Protein AF-A0A357CUA5-F1 (afdb_monomer_lite)

Sequence (153 aa):
FNAVTQGLLDGPMATARVKGDYYGLALNTNTKILFYNKSLFDKAGVSVPKTMDEFFTVARKLSKKTGRQIWGYAEPALAGWNICPFIWSNGGEITDSEYKVASGYLNSAKNVDIIQKLADLYRDGAMTGFNQGAIPLTDGYAQGRYGMIIEGP

Secondary structure (DSSP, 8-state):
-HHHHTTS-HHHHHHTEETTEE----------EEEE-HHHHHHHT-PPP-SHHHHHHHHHHH-EEESEEEEEEE-S--SHHHHHHHHHHTT--SS-TTS---TTTTT-HHHHHHHHHHHHHHHTT-EESSSTTPPPHHHHHHTT-EEEEEE--

Foldseek 3Di:
DVVVCVPPDPVQQVVQDDPRDGPDDRPDDKDWDKDFDPVLCVVLVHDDDPAPVSLLVQLLSSFDCDVHTAAQEEDQADDCNGLVVQQVSLVADQAPPVRPGRPCRNPPPSNVVSVVSVVVCVVSVRYYNNDPPDDHPVRCVVVNSYRMYIGID

pLDDT: mean 94.44, std 4.23, range [77.12, 98.69]

Radius of gyration: 18.27 Å; chains: 1; bounding box: 41×30×56 Å

Structure (mmCIF, N/CA/C/O backbone):
data_AF-A0A357CUA5-F1
#
_entry.id   AF-A0A357CUA5-F1
#
loop_
_atom_site.group_PDB
_atom_site.id
_atom_site.type_symbol
_atom_site.label_atom_id
_atom_site.label_alt_id
_atom_site.label_comp_id
_atom_site.label_asym_id
_atom_site.label_entity_id
_atom_site.label_seq_id
_atom_site.pdbx_PDB_ins_code
_atom_site.Cartn_x
_atom_site.Cartn_y
_atom_site.Cartn_z
_atom_site.occupancy
_atom_site.B_iso_or_equiv
_atom_site.auth_seq_id
_atom_site.auth_comp_id
_atom_site.auth_asym_id
_atom_site.auth_atom_id
_atom_site.pdbx_PDB_model_num
ATOM 1 N N . PHE A 1 1 ? 4.024 -18.312 -30.580 1.00 83.00 1 PHE A N 1
ATOM 2 C CA . PHE A 1 1 ? 4.272 -17.204 -29.638 1.00 83.00 1 PHE A CA 1
ATOM 3 C C . PHE A 1 1 ? 3.169 -16.151 -29.733 1.00 83.00 1 PHE A C 1
ATOM 5 O O . PHE A 1 1 ? 2.323 -16.145 -28.853 1.00 83.00 1 PHE A O 1
ATOM 12 N N . ASN A 1 2 ? 3.074 -15.386 -30.830 1.00 86.69 2 ASN A N 1
ATOM 13 C CA . ASN A 1 2 ? 2.100 -14.285 -30.984 1.00 86.69 2 ASN A CA 1
ATOM 14 C C . ASN A 1 2 ? 0.633 -14.665 -30.707 1.00 86.69 2 ASN A C 1
ATOM 16 O O . ASN A 1 2 ? -0.077 -13.918 -30.048 1.00 86.69 2 ASN A O 1
ATOM 20 N N . ALA A 1 3 ? 0.188 -15.844 -31.158 1.00 89.62 3 ALA A N 1
ATOM 21 C CA . ALA A 1 3 ? -1.176 -16.321 -30.908 1.00 89.62 3 ALA A CA 1
ATOM 22 C C . ALA A 1 3 ? -1.481 -16.553 -29.414 1.00 89.62 3 ALA A C 1
ATOM 24 O O . ALA A 1 3 ? -2.621 -16.416 -28.993 1.00 89.62 3 ALA A O 1
ATOM 25 N N . VAL A 1 4 ? -0.467 -16.893 -28.610 1.00 86.94 4 VAL A N 1
ATOM 26 C CA . VAL A 1 4 ? -0.616 -17.106 -27.162 1.00 86.94 4 VAL A CA 1
ATOM 27 C C . VAL A 1 4 ? -0.561 -15.771 -26.425 1.00 86.94 4 VAL A C 1
ATOM 29 O O . VAL A 1 4 ? -1.381 -15.517 -25.551 1.00 86.94 4 VAL A O 1
ATOM 32 N N . THR A 1 5 ? 0.368 -14.888 -26.798 1.00 86.00 5 THR A N 1
ATOM 33 C CA . THR A 1 5 ? 0.567 -13.611 -26.098 1.00 86.00 5 THR A CA 1
ATOM 34 C C . THR A 1 5 ? -0.585 -12.626 -26.272 1.00 86.00 5 THR A C 1
ATOM 36 O O . THR A 1 5 ? -0.778 -11.799 -25.396 1.00 86.00 5 THR A O 1
ATOM 39 N N . GLN A 1 6 ? -1.377 -12.727 -27.346 1.00 86.25 6 GLN A N 1
ATOM 40 C CA . GLN A 1 6 ? -2.586 -11.907 -27.539 1.00 86.25 6 GLN A CA 1
ATOM 41 C C . GLN A 1 6 ? -3.660 -12.128 -26.463 1.00 86.25 6 GLN A C 1
ATOM 43 O O . GLN A 1 6 ? -4.492 -11.253 -26.247 1.00 86.25 6 GLN A O 1
ATOM 48 N N . GLY A 1 7 ? -3.658 -13.291 -25.804 1.00 89.19 7 GLY A N 1
ATOM 49 C CA . GLY A 1 7 ? -4.566 -13.589 -24.696 1.00 89.19 7 GLY A CA 1
ATOM 50 C C . GLY A 1 7 ? -4.018 -13.205 -23.319 1.00 89.19 7 GLY A C 1
ATOM 51 O O . GLY A 1 7 ? -4.685 -13.463 -22.320 1.00 89.19 7 GLY A O 1
ATOM 52 N N . LEU A 1 8 ? -2.806 -12.645 -23.244 1.00 90.12 8 LEU A N 1
ATOM 53 C CA . LEU A 1 8 ? -2.127 -12.309 -21.993 1.00 90.12 8 LEU A CA 1
ATOM 54 C C . LEU A 1 8 ? -2.132 -10.795 -21.763 1.00 90.12 8 LEU A C 1
ATOM 56 O O . LEU A 1 8 ? -2.169 -10.006 -22.700 1.00 90.12 8 LEU A O 1
ATOM 60 N N . LEU A 1 9 ? -2.084 -10.392 -20.493 1.00 89.62 9 LEU A N 1
ATOM 61 C CA . LEU A 1 9 ? -2.046 -8.982 -20.114 1.00 89.62 9 LEU A CA 1
ATOM 62 C C . LEU A 1 9 ? -0.686 -8.354 -20.455 1.00 89.62 9 LEU A C 1
ATOM 64 O O . LEU A 1 9 ? 0.365 -8.924 -20.145 1.00 89.62 9 LEU A O 1
ATOM 68 N N . ASP A 1 10 ? -0.715 -7.135 -20.996 1.00 89.44 10 ASP A N 1
ATOM 69 C CA . ASP A 1 10 ? 0.487 -6.409 -21.426 1.00 89.44 10 ASP A CA 1
ATOM 70 C C . ASP A 1 10 ? 1.475 -6.156 -20.282 1.00 89.44 10 ASP A C 1
ATOM 72 O O . ASP A 1 10 ? 2.677 -6.349 -20.451 1.00 89.44 10 ASP A O 1
ATOM 76 N N . GLY A 1 11 ? 0.980 -5.763 -19.103 1.00 88.94 11 GLY A N 1
ATOM 77 C CA . GLY A 1 11 ? 1.819 -5.459 -17.936 1.00 88.94 11 GLY A CA 1
ATOM 78 C C . GLY A 1 11 ? 2.690 -6.646 -17.498 1.00 88.94 11 GLY A C 1
ATOM 79 O O . GLY A 1 11 ? 3.915 -6.536 -17.515 1.00 88.94 11 GLY A O 1
ATOM 80 N N . PRO A 1 12 ? 2.098 -7.805 -17.162 1.00 90.06 12 PRO A N 1
ATOM 81 C CA . PRO A 1 12 ? 2.844 -9.027 -16.867 1.00 90.06 12 PRO A CA 1
ATOM 82 C C . PRO A 1 12 ? 3.780 -9.451 -18.004 1.00 90.06 12 PRO A C 1
ATOM 84 O O . PRO A 1 12 ? 4.933 -9.797 -17.749 1.00 90.06 12 PRO A O 1
ATOM 87 N N . MET A 1 13 ? 3.329 -9.370 -19.262 1.00 91.94 13 MET A N 1
ATOM 88 C CA . MET A 1 13 ? 4.172 -9.704 -20.413 1.00 91.94 13 MET A CA 1
ATOM 89 C C . MET A 1 13 ? 5.391 -8.784 -20.529 1.00 91.94 13 MET A C 1
ATOM 91 O O . MET A 1 13 ? 6.473 -9.264 -20.865 1.00 91.94 13 MET A O 1
ATOM 95 N N . ALA A 1 14 ? 5.263 -7.495 -20.207 1.00 90.25 14 ALA A N 1
ATOM 96 C CA . ALA A 1 14 ? 6.382 -6.555 -20.229 1.00 90.25 14 ALA A CA 1
ATOM 97 C C . ALA A 1 14 ? 7.524 -6.974 -19.287 1.00 90.25 14 ALA A C 1
ATOM 99 O O . ALA A 1 14 ? 8.685 -6.743 -19.613 1.00 90.25 14 ALA A O 1
ATOM 100 N N . THR A 1 15 ? 7.226 -7.664 -18.179 1.00 89.88 15 THR A N 1
ATOM 101 C CA . THR A 1 15 ? 8.257 -8.156 -17.243 1.00 89.88 15 THR A CA 1
ATOM 102 C C . THR A 1 15 ? 9.101 -9.302 -17.813 1.00 89.88 15 THR A C 1
ATOM 104 O O . THR A 1 15 ? 10.225 -9.522 -17.371 1.00 89.88 15 THR A O 1
ATOM 107 N N . ALA A 1 16 ? 8.596 -10.006 -18.832 1.00 91.38 16 ALA A N 1
ATOM 108 C CA . ALA A 1 16 ? 9.316 -11.063 -19.541 1.00 91.38 16 ALA A CA 1
ATOM 109 C C . ALA A 1 16 ? 10.123 -10.541 -20.745 1.00 91.38 16 ALA A C 1
ATOM 111 O O . ALA A 1 16 ? 10.714 -11.342 -21.479 1.00 91.38 16 ALA A O 1
ATOM 112 N N . ARG A 1 17 ? 10.124 -9.222 -20.986 1.00 90.25 17 ARG A N 1
ATOM 113 C CA . ARG A 1 17 ? 10.772 -8.598 -22.142 1.00 90.25 17 ARG A CA 1
ATOM 114 C C . ARG A 1 17 ? 12.116 -7.987 -21.758 1.00 90.25 17 ARG A C 1
ATOM 116 O O . ARG A 1 17 ? 12.186 -7.098 -20.917 1.00 90.25 17 ARG A O 1
ATOM 123 N N . VAL A 1 18 ? 13.182 -8.404 -22.435 1.00 88.88 18 VAL A N 1
ATOM 124 C CA . VAL A 1 18 ? 14.543 -7.891 -22.234 1.00 88.88 18 VAL A CA 1
ATOM 125 C C . VAL A 1 18 ? 15.104 -7.460 -23.584 1.00 88.88 18 VAL A C 1
ATOM 127 O O . VAL A 1 18 ? 15.120 -8.238 -24.530 1.00 88.88 18 VAL A O 1
ATOM 130 N N . LYS A 1 19 ? 15.550 -6.201 -23.691 1.00 87.38 19 LYS A N 1
ATOM 131 C CA . LYS A 1 19 ? 16.143 -5.626 -24.921 1.00 87.38 19 LYS A CA 1
ATOM 132 C C . LYS A 1 19 ? 15.302 -5.820 -26.196 1.00 87.38 19 LYS A C 1
ATOM 134 O O . LYS A 1 19 ? 15.840 -5.897 -27.291 1.00 87.38 19 LYS A O 1
ATOM 139 N N . GLY A 1 20 ? 13.978 -5.848 -26.052 1.00 89.25 20 GLY A N 1
ATOM 140 C CA . GLY A 1 20 ? 13.045 -5.967 -27.173 1.00 89.25 20 GLY A CA 1
ATOM 141 C C . GLY A 1 20 ? 12.496 -7.374 -27.393 1.00 89.25 20 GLY A C 1
ATOM 142 O O . GLY A 1 20 ? 11.394 -7.471 -27.938 1.00 89.25 20 GLY A O 1
ATOM 143 N N . ASP A 1 21 ? 13.163 -8.402 -26.868 1.00 91.00 21 ASP A N 1
ATOM 144 C CA . ASP A 1 21 ? 12.800 -9.808 -27.042 1.00 91.00 21 ASP A CA 1
ATOM 145 C C . ASP A 1 21 ? 12.137 -10.389 -25.790 1.00 91.00 21 ASP A C 1
ATOM 147 O O . ASP A 1 21 ? 12.407 -9.966 -24.665 1.00 91.00 21 ASP A O 1
ATOM 151 N N . TYR A 1 22 ? 11.251 -11.367 -25.981 1.00 92.06 22 TYR A N 1
ATOM 152 C CA . TYR A 1 22 ? 10.587 -12.067 -24.884 1.00 92.06 22 TYR A CA 1
ATOM 153 C C . TYR A 1 22 ? 11.337 -13.341 -24.504 1.00 92.06 22 TYR A C 1
ATOM 155 O O . TYR A 1 22 ? 11.615 -14.185 -25.354 1.00 92.06 22 TYR A O 1
ATOM 163 N N . TYR A 1 23 ? 11.579 -13.508 -23.206 1.00 93.25 23 TYR A N 1
ATOM 164 C CA . TYR A 1 23 ? 12.268 -14.667 -22.628 1.00 93.25 23 TYR A CA 1
ATOM 165 C C . TYR A 1 23 ? 11.345 -15.548 -21.776 1.00 93.25 23 TYR A C 1
ATOM 167 O O . TYR A 1 23 ? 11.791 -16.506 -21.150 1.00 93.25 23 TYR A O 1
ATOM 175 N N . GLY A 1 24 ? 10.046 -15.247 -21.760 1.00 92.00 24 GLY A N 1
ATOM 176 C CA . GLY A 1 24 ? 9.046 -16.004 -21.023 1.00 92.00 24 GLY A CA 1
ATOM 177 C C . GLY A 1 24 ? 7.624 -15.638 -21.431 1.00 92.00 24 GLY A C 1
ATOM 178 O O . GLY A 1 24 ? 7.387 -14.662 -22.145 1.00 92.00 24 GLY A O 1
ATOM 179 N N . LEU A 1 25 ? 6.677 -16.447 -20.963 1.00 92.31 25 LEU A N 1
ATOM 180 C CA . LEU A 1 25 ? 5.249 -16.161 -21.021 1.00 92.31 25 LEU A CA 1
ATOM 181 C C . LEU A 1 25 ? 4.765 -15.884 -19.603 1.00 92.31 25 LEU A C 1
ATOM 183 O O . LEU A 1 25 ? 5.089 -16.637 -18.682 1.00 92.31 25 LEU A O 1
ATOM 187 N N . ALA A 1 26 ? 3.987 -14.821 -19.431 1.00 89.50 26 ALA A N 1
ATOM 188 C CA . ALA A 1 26 ? 3.361 -14.529 -18.154 1.00 89.50 26 ALA A CA 1
ATOM 189 C C . ALA A 1 26 ? 2.327 -15.619 -17.833 1.00 89.50 26 ALA A C 1
ATOM 191 O O . ALA A 1 26 ? 1.280 -15.696 -18.474 1.00 89.50 26 ALA A O 1
ATOM 192 N N . LEU A 1 27 ? 2.641 -16.479 -16.863 1.00 87.12 27 LEU A N 1
ATOM 193 C CA . LEU A 1 27 ? 1.761 -17.571 -16.439 1.00 87.12 27 LEU A CA 1
ATOM 194 C C . LEU A 1 27 ? 0.643 -17.076 -15.514 1.00 87.12 27 LEU A C 1
ATOM 196 O O . LEU A 1 27 ? -0.501 -17.506 -15.624 1.00 87.12 27 LEU A O 1
ATOM 200 N N . ASN A 1 28 ? 0.981 -16.186 -14.587 1.00 84.69 28 ASN A N 1
ATOM 201 C CA . ASN A 1 28 ? 0.069 -15.595 -13.619 1.00 84.69 28 ASN A CA 1
ATOM 202 C C . ASN A 1 28 ? 0.484 -14.148 -13.319 1.00 84.69 28 ASN A C 1
ATOM 204 O O . ASN A 1 28 ? 1.534 -13.673 -13.748 1.00 84.69 28 ASN A O 1
ATOM 208 N N . THR A 1 29 ? -0.382 -13.424 -12.616 1.00 85.19 29 THR A N 1
ATOM 209 C CA . THR A 1 29 ? -0.107 -12.071 -12.123 1.00 85.19 29 THR A CA 1
ATOM 210 C C . THR A 1 29 ? -0.318 -12.066 -10.624 1.00 85.19 29 THR A C 1
ATOM 212 O O . THR A 1 29 ? -1.367 -12.508 -10.161 1.00 85.19 29 THR A O 1
ATOM 215 N N . ASN A 1 30 ? 0.656 -11.550 -9.881 1.00 85.50 30 ASN A N 1
ATOM 216 C CA . ASN A 1 30 ? 0.469 -11.226 -8.477 1.00 85.50 30 ASN A CA 1
ATOM 217 C C . ASN A 1 30 ? 0.467 -9.702 -8.322 1.00 85.50 30 ASN A C 1
ATOM 219 O O . ASN A 1 30 ? 1.314 -9.009 -8.885 1.00 85.50 30 ASN A O 1
ATOM 223 N N . THR A 1 31 ? -0.510 -9.188 -7.588 1.00 86.81 31 THR A N 1
ATOM 224 C CA . THR A 1 31 ? -0.636 -7.775 -7.241 1.00 86.81 31 THR A CA 1
ATOM 225 C C . THR A 1 31 ? -1.224 -7.682 -5.850 1.00 86.81 31 THR A C 1
ATOM 227 O O . THR A 1 31 ? -2.076 -8.493 -5.494 1.00 86.81 31 THR A O 1
ATOM 230 N N . LYS A 1 32 ? -0.827 -6.667 -5.083 1.00 91.25 32 LYS A N 1
ATOM 231 C CA . LYS A 1 32 ? -1.489 -6.375 -3.815 1.00 91.25 32 LYS A CA 1
ATOM 232 C C . LYS A 1 32 ? -2.664 -5.424 -4.041 1.00 91.25 32 LYS A C 1
ATOM 234 O O . LYS A 1 32 ? -2.563 -4.489 -4.836 1.00 91.25 32 LYS A O 1
ATOM 239 N N . ILE A 1 33 ? -3.764 -5.650 -3.333 1.00 92.62 33 ILE A N 1
ATOM 240 C CA . ILE A 1 33 ? -4.940 -4.773 -3.307 1.00 92.62 33 ILE A CA 1
ATOM 241 C C . ILE A 1 33 ? -5.329 -4.444 -1.869 1.00 92.62 33 ILE A C 1
ATOM 243 O O . ILE A 1 33 ? -4.954 -5.145 -0.930 1.00 92.62 33 ILE A O 1
ATOM 247 N N . LEU A 1 34 ? -6.105 -3.375 -1.698 1.00 95.75 34 LEU A N 1
ATOM 248 C CA . LEU A 1 34 ? -6.631 -2.982 -0.399 1.00 95.75 34 LEU A CA 1
ATOM 249 C C . LEU A 1 34 ? -7.806 -3.879 0.010 1.00 95.75 34 LEU A C 1
ATOM 251 O O . LEU A 1 34 ? -8.869 -3.854 -0.613 1.00 95.75 34 LEU A O 1
ATOM 255 N N . PHE A 1 35 ? -7.653 -4.579 1.128 1.00 97.19 35 PHE A N 1
ATOM 256 C CA . PHE A 1 35 ? -8.758 -5.162 1.878 1.00 97.19 35 PHE A CA 1
ATOM 257 C C . PHE A 1 35 ? -9.093 -4.258 3.062 1.00 97.19 35 PHE A C 1
ATOM 259 O O . PHE A 1 35 ? -8.203 -3.741 3.739 1.00 97.19 35 PHE A O 1
ATOM 266 N N . TYR A 1 36 ? -10.384 -4.068 3.330 1.00 98.19 36 TYR A N 1
ATOM 267 C CA . TYR A 1 36 ? -10.846 -3.171 4.383 1.00 98.19 36 TYR A CA 1
ATOM 268 C C . TYR A 1 36 ? -12.037 -3.742 5.160 1.00 98.19 36 TYR A C 1
ATOM 270 O O . TYR A 1 36 ? -12.966 -4.337 4.601 1.00 98.19 36 TYR A O 1
ATOM 278 N N . ASN A 1 37 ? -12.036 -3.529 6.474 1.00 97.75 37 ASN A N 1
ATOM 279 C CA . ASN A 1 37 ? -13.088 -4.014 7.355 1.00 97.75 37 ASN A CA 1
ATOM 280 C C . ASN A 1 37 ? -14.277 -3.039 7.365 1.00 97.75 37 ASN A C 1
ATOM 282 O O . ASN A 1 37 ? -14.258 -2.034 8.077 1.00 97.75 37 ASN A O 1
ATOM 286 N N . LYS A 1 38 ? -15.336 -3.362 6.612 1.00 98.06 38 LYS A N 1
ATOM 287 C CA . LYS A 1 38 ? -16.546 -2.524 6.474 1.00 98.06 38 LYS A CA 1
ATOM 288 C C . LYS A 1 38 ? -17.126 -2.060 7.815 1.00 98.06 38 LYS A C 1
ATOM 290 O O . LYS A 1 38 ? -17.330 -0.872 8.006 1.00 98.06 38 LYS A O 1
ATOM 295 N N . SER A 1 39 ? -17.275 -2.961 8.792 1.00 96.38 39 SER A N 1
ATOM 296 C CA . SER A 1 39 ? -17.811 -2.602 10.118 1.00 96.38 39 SER A CA 1
ATOM 297 C C . SER A 1 39 ? -16.926 -1.586 10.853 1.00 96.38 39 SER A C 1
ATOM 299 O O . SER A 1 39 ? -17.440 -0.735 11.579 1.00 96.38 39 SER A O 1
ATOM 301 N N . LEU A 1 40 ? -15.598 -1.664 10.716 1.00 96.81 40 LEU A N 1
ATOM 302 C CA . LEU A 1 40 ? -14.704 -0.668 11.315 1.00 96.81 40 LEU A CA 1
ATOM 303 C C . LEU A 1 40 ? -14.809 0.690 10.615 1.00 96.81 40 LEU A C 1
ATOM 305 O O . LEU A 1 40 ? -14.783 1.708 11.307 1.00 96.81 40 LEU A O 1
ATOM 309 N N . PHE A 1 41 ? -14.976 0.696 9.291 1.00 98.12 41 PHE A N 1
ATOM 310 C CA . PHE A 1 41 ? -15.200 1.907 8.499 1.00 98.12 41 PHE A CA 1
ATOM 311 C C . PHE A 1 41 ? -16.519 2.585 8.872 1.00 98.12 41 PHE A C 1
ATOM 313 O O . PHE A 1 41 ? -16.507 3.763 9.230 1.00 98.12 41 PHE A O 1
ATOM 320 N N . ASP A 1 42 ? -17.618 1.828 8.906 1.00 97.69 42 ASP A N 1
ATOM 321 C CA . ASP A 1 42 ? -18.948 2.330 9.267 1.00 97.69 42 ASP A CA 1
ATOM 322 C C . ASP A 1 42 ? -18.946 2.921 10.683 1.00 97.69 42 ASP A C 1
ATOM 324 O O . ASP A 1 42 ? -19.401 4.041 10.907 1.00 97.69 42 ASP A O 1
ATOM 328 N N . LYS A 1 43 ? -18.337 2.215 11.649 1.00 95.19 43 LYS A N 1
ATOM 329 C CA . LYS A 1 43 ? -18.202 2.693 13.038 1.00 95.19 43 LYS A CA 1
ATOM 330 C C . LYS A 1 43 ? -17.334 3.942 13.176 1.00 95.19 43 LYS A C 1
ATOM 332 O O . LYS A 1 43 ? -17.456 4.639 14.179 1.00 95.19 43 LYS A O 1
ATOM 337 N N . ALA A 1 44 ? -16.400 4.168 12.257 1.00 96.00 44 ALA A N 1
ATOM 338 C CA . ALA A 1 44 ? -15.530 5.339 12.260 1.00 96.00 44 ALA A CA 1
ATOM 339 C C . ALA A 1 44 ? -16.070 6.483 11.384 1.00 96.00 44 ALA A C 1
ATOM 341 O O . ALA A 1 44 ? -15.502 7.572 11.415 1.00 96.00 44 ALA A O 1
ATOM 342 N N . GLY A 1 45 ? -17.140 6.252 10.612 1.00 97.31 45 GLY A N 1
ATOM 343 C CA . GLY A 1 45 ? -17.698 7.238 9.688 1.00 97.31 45 GLY A CA 1
ATOM 344 C C . GLY A 1 45 ? -16.715 7.658 8.591 1.00 97.31 45 GLY A C 1
ATOM 345 O O . GLY A 1 45 ? -16.666 8.834 8.234 1.00 97.31 45 GLY A O 1
ATOM 346 N N . VAL A 1 46 ? -15.887 6.730 8.097 1.00 98.00 46 VAL A N 1
ATOM 347 C CA . VAL A 1 46 ? -14.878 7.003 7.057 1.00 98.00 46 VAL A CA 1
ATOM 348 C C . VAL A 1 46 ? -15.198 6.276 5.754 1.00 98.00 46 VAL A C 1
ATOM 350 O O . VAL A 1 46 ? -15.687 5.149 5.760 1.00 98.00 46 VAL A O 1
ATOM 353 N N . SER A 1 47 ? -14.878 6.913 4.630 1.00 97.94 47 SER A N 1
ATOM 354 C CA . SER A 1 47 ? -14.996 6.321 3.294 1.00 97.94 47 SER A CA 1
ATOM 355 C C . SER A 1 47 ? -13.766 5.486 2.934 1.00 97.94 47 SER A C 1
ATOM 357 O O . SER A 1 47 ? -12.678 5.705 3.467 1.00 97.94 47 SER A O 1
ATOM 359 N N . VAL A 1 48 ? -13.930 4.550 1.992 1.00 98.00 48 VAL A N 1
ATOM 360 C CA . VAL A 1 48 ? -12.810 3.793 1.407 1.00 98.00 48 VAL A CA 1
ATOM 361 C C . VAL A 1 48 ? -11.855 4.763 0.702 1.00 98.00 48 VAL A C 1
ATOM 363 O O . VAL A 1 48 ? -12.327 5.523 -0.151 1.00 98.00 48 VAL A O 1
ATOM 366 N N . PRO A 1 49 ? -10.551 4.766 1.042 1.00 97.62 49 PRO A N 1
ATOM 367 C CA . PRO A 1 49 ? -9.595 5.680 0.435 1.00 97.62 49 PRO A CA 1
ATOM 368 C C . PRO A 1 49 ? -9.380 5.341 -1.042 1.00 97.62 49 PRO A C 1
ATOM 370 O O . PRO A 1 49 ? -9.311 4.172 -1.424 1.00 97.62 49 PRO A O 1
ATOM 373 N N . LYS A 1 50 ? -9.259 6.380 -1.865 1.00 95.50 50 LYS A N 1
ATOM 374 C CA . LYS A 1 50 ? -8.979 6.308 -3.306 1.00 95.50 50 LYS A CA 1
ATOM 375 C C . LYS A 1 50 ? -7.600 6.854 -3.660 1.00 95.50 50 LYS A C 1
ATOM 377 O O . LYS A 1 50 ? -7.125 6.633 -4.769 1.00 95.50 50 LYS A O 1
ATOM 382 N N . THR A 1 51 ? -6.968 7.566 -2.731 1.00 94.25 51 THR A N 1
ATOM 383 C CA . THR A 1 51 ? -5.615 8.106 -2.878 1.00 94.25 51 THR A CA 1
ATOM 384 C C . THR A 1 51 ? -4.723 7.649 -1.730 1.00 94.25 51 THR A C 1
ATOM 386 O O . THR A 1 51 ? -5.197 7.218 -0.675 1.00 94.25 51 THR A O 1
ATOM 389 N N . MET A 1 52 ? -3.409 7.759 -1.924 1.00 93.19 52 MET A N 1
ATOM 390 C CA . MET A 1 52 ? -2.439 7.386 -0.899 1.00 93.19 52 MET A CA 1
ATOM 391 C C . MET A 1 52 ? -2.550 8.281 0.349 1.00 93.19 52 MET A C 1
ATOM 393 O O . MET A 1 52 ? -2.510 7.792 1.476 1.00 93.19 52 MET A O 1
ATOM 397 N N . ASP A 1 53 ? -2.777 9.583 0.171 1.00 94.62 53 ASP A N 1
ATOM 398 C CA . ASP A 1 53 ? -2.951 10.510 1.295 1.00 94.62 53 ASP A CA 1
ATOM 399 C C . ASP A 1 53 ? -4.244 10.227 2.082 1.00 94.62 53 ASP A C 1
ATOM 401 O O . ASP A 1 53 ? -4.259 10.266 3.321 1.00 94.62 53 ASP A O 1
ATOM 405 N N . GLU A 1 54 ? -5.326 9.865 1.384 1.00 97.50 54 GLU A N 1
ATOM 406 C CA . GLU A 1 54 ? -6.550 9.379 2.025 1.00 97.50 54 GLU A CA 1
ATOM 407 C C . GLU A 1 54 ? -6.294 8.084 2.801 1.00 97.50 54 GLU A C 1
ATOM 409 O O . GLU A 1 54 ? -6.779 7.953 3.924 1.00 97.50 54 GLU A O 1
ATOM 414 N N . PHE A 1 55 ? -5.505 7.153 2.257 1.00 97.81 55 PHE A N 1
ATOM 415 C CA . PHE A 1 55 ? -5.162 5.900 2.930 1.00 97.81 55 PHE A CA 1
ATOM 416 C C . PHE A 1 55 ? -4.485 6.151 4.283 1.00 97.81 55 PHE A C 1
ATOM 418 O O . PHE A 1 55 ? -4.957 5.644 5.305 1.00 97.81 55 PHE A O 1
ATOM 425 N N . PHE A 1 56 ? -3.452 6.998 4.335 1.00 98.12 56 PHE A N 1
ATOM 426 C CA . PHE A 1 56 ? -2.785 7.340 5.598 1.00 98.12 56 PHE A CA 1
ATOM 427 C C . PHE A 1 56 ? -3.715 8.069 6.577 1.00 98.12 56 PHE A C 1
ATOM 429 O O . PHE A 1 56 ? -3.639 7.861 7.791 1.00 98.12 56 PHE A O 1
ATOM 436 N N . THR A 1 57 ? -4.618 8.908 6.070 1.00 98.44 57 THR A N 1
ATOM 437 C CA . THR A 1 57 ? -5.612 9.611 6.893 1.00 98.44 57 THR A CA 1
ATOM 438 C C . THR A 1 57 ? -6.620 8.638 7.505 1.00 98.44 57 THR A C 1
ATOM 440 O O . THR A 1 57 ? -6.909 8.694 8.703 1.00 98.44 57 THR A O 1
ATOM 443 N N . VAL A 1 58 ? -7.143 7.717 6.698 1.00 98.69 58 VAL A N 1
ATOM 444 C CA . VAL A 1 58 ? -8.104 6.694 7.119 1.00 98.69 58 VAL A CA 1
ATOM 445 C C . VAL A 1 58 ? -7.456 5.716 8.098 1.00 98.69 58 VAL A C 1
ATOM 447 O O . VAL A 1 58 ? -8.059 5.416 9.128 1.00 98.69 58 VAL A O 1
ATOM 450 N N . ALA A 1 59 ? -6.212 5.289 7.860 1.00 98.56 59 ALA A N 1
ATOM 451 C CA . ALA A 1 59 ? -5.475 4.431 8.786 1.00 98.56 59 ALA A CA 1
ATOM 452 C C . ALA A 1 59 ? -5.368 5.066 10.185 1.00 98.56 59 ALA A C 1
ATOM 454 O O . ALA A 1 59 ? -5.665 4.420 11.193 1.00 98.56 59 ALA A O 1
ATOM 455 N N . ARG A 1 60 ? -5.047 6.361 10.277 1.00 98.44 60 ARG A N 1
ATOM 456 C CA . ARG A 1 60 ? -5.040 7.062 11.573 1.00 98.44 60 ARG A CA 1
ATOM 457 C C . ARG A 1 60 ? -6.420 7.078 12.229 1.00 98.44 60 ARG A C 1
ATOM 459 O O . ARG A 1 60 ? -6.535 6.718 13.394 1.00 98.44 60 ARG A O 1
ATOM 466 N N . LYS A 1 61 ? -7.479 7.411 11.482 1.00 98.00 61 LYS A N 1
ATOM 467 C CA . LYS A 1 61 ? -8.858 7.473 12.013 1.00 98.00 61 LYS A CA 1
ATOM 468 C C . LYS A 1 61 ? -9.395 6.125 12.504 1.00 98.00 61 LYS A C 1
ATOM 470 O O . LYS A 1 61 ? -10.162 6.079 13.463 1.00 98.00 61 LYS A O 1
ATOM 475 N N . LEU A 1 62 ? -9.018 5.030 11.848 1.00 98.00 62 LEU A N 1
ATOM 476 C CA . LEU A 1 62 ? -9.434 3.681 12.242 1.00 98.00 62 LEU A CA 1
ATOM 477 C C . LEU A 1 62 ? -8.711 3.181 13.498 1.00 98.00 62 LEU A C 1
ATOM 479 O O . LEU A 1 62 ? -9.218 2.285 14.180 1.00 98.00 62 LEU A O 1
ATOM 483 N N . SER A 1 63 ? -7.541 3.743 13.795 1.00 98.00 63 SER A N 1
ATOM 484 C CA . SER A 1 63 ? -6.696 3.312 14.903 1.00 98.00 63 SER A CA 1
ATOM 485 C C . SER A 1 63 ? -7.258 3.799 16.229 1.00 98.00 63 SER A C 1
ATOM 487 O O . SER A 1 63 ? -7.394 4.996 16.469 1.00 98.00 63 SER A O 1
ATOM 489 N N . LYS A 1 64 ? -7.613 2.859 17.107 1.00 94.94 64 LYS A N 1
ATOM 490 C CA . LYS A 1 64 ? -8.228 3.169 18.401 1.00 94.94 64 LYS A CA 1
ATOM 491 C C . LYS A 1 64 ? -7.983 2.070 19.418 1.00 94.94 64 LYS A C 1
ATOM 493 O O . LYS A 1 64 ? -7.976 0.883 19.092 1.00 94.94 64 LYS A O 1
ATOM 498 N N . LYS A 1 65 ? -7.880 2.466 20.684 1.00 89.12 65 LYS A N 1
ATOM 499 C CA . LYS A 1 65 ? -7.830 1.548 21.823 1.00 89.12 65 LYS A CA 1
ATOM 500 C C . LYS A 1 65 ? -9.165 1.596 22.561 1.00 89.12 65 LYS A C 1
ATOM 502 O O . LYS A 1 65 ? -9.359 2.406 23.457 1.00 89.12 65 LYS A O 1
ATOM 507 N N . THR A 1 66 ? -10.101 0.739 22.154 1.00 77.12 66 THR A N 1
ATOM 508 C CA . THR A 1 66 ? -11.442 0.645 22.769 1.00 77.12 66 THR A CA 1
ATOM 509 C C . THR A 1 66 ? -11.698 -0.798 23.188 1.00 77.12 66 THR A C 1
ATOM 511 O O . THR A 1 66 ? -12.050 -1.644 22.369 1.00 77.12 66 THR A O 1
ATOM 514 N N . GLY A 1 67 ? -11.403 -1.114 24.454 1.00 87.75 67 GLY A N 1
ATOM 515 C CA . GLY A 1 67 ? -11.369 -2.483 24.995 1.00 87.75 67 GLY A CA 1
ATOM 516 C C . GLY A 1 67 ? -10.181 -3.310 24.485 1.00 87.75 67 GLY A C 1
ATOM 517 O O . GLY A 1 67 ? -9.414 -3.857 25.269 1.00 87.75 67 GLY A O 1
ATOM 518 N N . ARG A 1 68 ? -9.970 -3.329 23.166 1.00 91.44 68 ARG A N 1
ATOM 519 C CA . ARG A 1 68 ? -8.805 -3.900 22.482 1.00 91.44 68 ARG A CA 1
ATOM 520 C C . ARG A 1 68 ? -8.187 -2.889 21.525 1.00 91.44 68 ARG A C 1
ATOM 522 O O . ARG A 1 68 ? -8.854 -1.963 21.063 1.00 91.44 68 ARG A O 1
ATOM 529 N N . GLN A 1 69 ? -6.908 -3.088 21.227 1.00 94.94 69 GLN A N 1
ATOM 530 C CA . GLN A 1 69 ? -6.196 -2.288 20.236 1.00 94.94 69 GLN A CA 1
ATOM 531 C C . GLN A 1 69 ? -6.662 -2.660 18.826 1.00 94.94 69 GLN A C 1
ATOM 533 O O . GLN A 1 69 ? -6.612 -3.837 18.449 1.00 94.94 69 GLN A O 1
ATOM 538 N N . ILE A 1 70 ? -7.078 -1.653 18.065 1.00 97.38 70 ILE A N 1
ATOM 539 C CA . ILE A 1 70 ? -7.328 -1.718 16.627 1.00 97.38 70 ILE A CA 1
ATOM 540 C C . ILE A 1 70 ? -6.278 -0.838 15.956 1.00 97.38 70 ILE A C 1
ATOM 542 O O . ILE A 1 70 ? -6.118 0.323 16.338 1.00 97.38 70 ILE A O 1
ATOM 546 N N . TRP A 1 71 ? -5.580 -1.389 14.971 1.00 98.38 71 TRP A N 1
ATOM 547 C CA . TRP A 1 71 ? -4.680 -0.638 14.100 1.00 98.38 71 TRP A CA 1
ATOM 548 C C . TRP A 1 71 ? -5.375 -0.395 12.771 1.00 98.38 71 TRP A C 1
ATOM 550 O O . TRP A 1 71 ? -6.054 -1.279 12.247 1.00 98.38 71 TRP A O 1
ATOM 560 N N . GLY A 1 72 ? -5.234 0.802 12.224 1.00 98.25 72 GLY A N 1
ATOM 561 C CA . GLY A 1 72 ? -5.855 1.147 10.955 1.00 98.25 72 GLY A CA 1
ATOM 562 C C . GLY A 1 72 ? -5.203 0.462 9.771 1.00 98.25 72 GLY A C 1
ATOM 563 O O . GLY A 1 72 ? -5.908 0.167 8.813 1.00 98.25 72 GLY A O 1
ATOM 564 N N . TYR A 1 73 ? -3.912 0.153 9.865 1.00 98.50 73 TYR A N 1
ATOM 565 C CA . TYR A 1 73 ? -3.188 -0.620 8.868 1.00 98.50 73 TYR A CA 1
ATOM 566 C C . TYR A 1 73 ? -2.328 -1.713 9.509 1.00 98.50 73 TYR A C 1
ATOM 568 O O . TYR A 1 73 ? -1.792 -1.536 10.606 1.00 98.50 73 TYR A O 1
ATOM 576 N N . ALA A 1 74 ? -2.171 -2.838 8.817 1.00 98.06 74 ALA A N 1
ATOM 577 C CA . ALA A 1 74 ? -1.165 -3.831 9.154 1.00 98.06 74 ALA A CA 1
ATOM 578 C C . ALA A 1 74 ? -0.443 -4.333 7.903 1.00 98.06 74 ALA A C 1
ATOM 580 O O . ALA A 1 74 ? -1.056 -4.520 6.854 1.00 98.06 74 ALA A O 1
ATOM 581 N N . GLU A 1 75 ? 0.855 -4.578 8.053 1.00 97.19 75 GLU A N 1
ATOM 582 C CA . GLU A 1 75 ? 1.731 -5.138 7.030 1.00 97.19 75 GLU A CA 1
ATOM 583 C C . GLU A 1 75 ? 2.651 -6.180 7.690 1.00 97.19 75 GLU A C 1
ATOM 585 O O . GLU A 1 75 ? 3.291 -5.847 8.690 1.00 97.19 75 GLU A O 1
ATOM 590 N N . PRO A 1 76 ? 2.734 -7.427 7.190 1.00 95.81 76 PRO A N 1
ATOM 591 C CA . PRO A 1 76 ? 3.494 -8.511 7.819 1.00 95.81 76 PRO A CA 1
ATOM 592 C C . PRO A 1 76 ? 5.018 -8.377 7.742 1.00 95.81 76 PRO A C 1
ATOM 594 O O . PRO A 1 76 ? 5.710 -9.083 8.470 1.00 9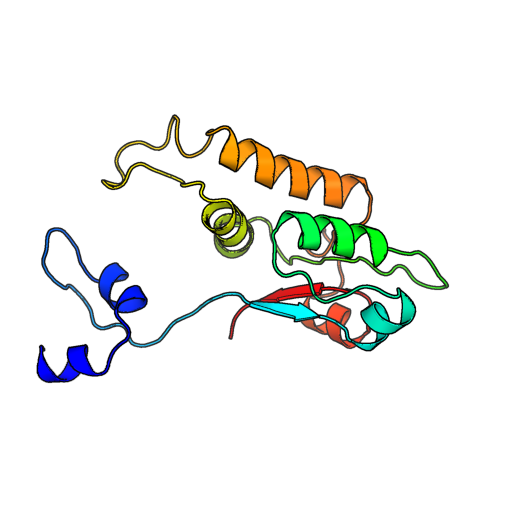5.81 76 PRO A O 1
ATOM 597 N N . ALA A 1 77 ? 5.565 -7.535 6.863 1.00 95.50 77 ALA A N 1
ATOM 598 C CA . ALA A 1 77 ? 7.011 -7.386 6.701 1.00 95.50 77 ALA A CA 1
ATOM 599 C C . ALA A 1 77 ? 7.391 -6.026 6.097 1.00 95.50 77 ALA A C 1
ATOM 601 O O . ALA A 1 77 ? 6.545 -5.276 5.628 1.00 95.50 77 ALA A O 1
ATOM 602 N N . LEU A 1 78 ? 8.688 -5.716 6.082 1.00 95.44 78 LEU A N 1
ATOM 603 C CA . LEU A 1 78 ? 9.241 -4.489 5.489 1.00 95.44 78 LEU A CA 1
ATOM 604 C C . LEU A 1 78 ? 10.128 -4.789 4.266 1.00 95.44 78 LEU A C 1
ATOM 606 O O . LEU A 1 78 ? 11.055 -4.042 3.963 1.00 95.44 78 LEU A O 1
ATOM 610 N N . ALA A 1 79 ? 9.883 -5.912 3.586 1.00 94.19 79 ALA A N 1
ATOM 611 C CA . ALA A 1 79 ? 10.644 -6.320 2.410 1.00 94.19 79 ALA A CA 1
ATOM 612 C C . ALA A 1 79 ? 10.117 -5.648 1.129 1.00 94.19 79 ALA A C 1
ATOM 614 O O . ALA A 1 79 ? 9.094 -4.962 1.136 1.00 94.19 79 ALA A O 1
ATOM 615 N N . GLY A 1 80 ? 10.798 -5.880 0.001 1.00 93.19 80 GLY A N 1
ATOM 616 C CA . GLY A 1 80 ? 10.422 -5.294 -1.291 1.00 93.19 80 GLY A CA 1
ATOM 617 C C . GLY A 1 80 ? 8.967 -5.571 -1.693 1.00 93.19 80 GLY A C 1
ATOM 618 O O . GLY A 1 80 ? 8.285 -4.660 -2.146 1.00 93.19 80 GLY A O 1
ATOM 619 N N . TRP A 1 81 ? 8.448 -6.779 -1.434 1.00 92.38 81 TRP A N 1
ATOM 620 C CA . TRP A 1 81 ? 7.037 -7.118 -1.693 1.00 92.38 81 TRP A CA 1
ATOM 621 C C . TRP A 1 81 ? 6.049 -6.218 -0.938 1.00 92.38 81 TRP A C 1
ATOM 623 O O . TRP A 1 81 ? 4.958 -5.930 -1.419 1.00 92.38 81 TRP A O 1
ATOM 633 N N . ASN A 1 82 ? 6.434 -5.759 0.247 1.00 94.75 82 ASN A N 1
ATOM 634 C CA . ASN A 1 82 ? 5.584 -5.000 1.151 1.00 94.75 82 ASN A CA 1
ATOM 635 C C . ASN A 1 82 ? 5.698 -3.494 0.889 1.00 94.75 82 ASN A C 1
ATOM 637 O O . ASN A 1 82 ? 4.703 -2.779 0.929 1.00 94.75 82 ASN A O 1
ATOM 641 N N . ILE A 1 83 ? 6.910 -3.014 0.595 1.00 95.50 83 ILE A N 1
ATOM 642 C CA . ILE A 1 83 ? 7.220 -1.581 0.536 1.00 95.50 83 ILE A CA 1
ATOM 643 C C . ILE A 1 83 ? 7.220 -1.028 -0.894 1.00 95.50 83 ILE A C 1
ATOM 645 O O . ILE A 1 83 ? 6.741 0.086 -1.112 1.00 95.50 83 ILE A O 1
ATOM 649 N N . CYS A 1 84 ? 7.696 -1.783 -1.890 1.00 95.25 84 CYS A N 1
ATOM 650 C CA . CYS A 1 84 ? 7.756 -1.296 -3.272 1.00 95.25 84 CYS A CA 1
ATOM 651 C C . CYS A 1 84 ?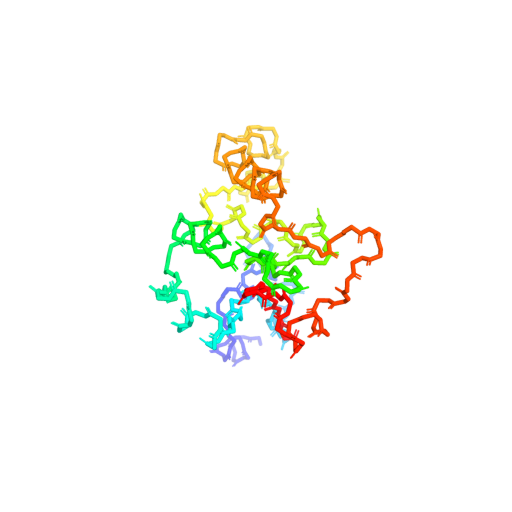 6.385 -0.897 -3.852 1.00 95.25 84 CYS A C 1
ATOM 653 O O . CYS A 1 84 ? 6.334 0.130 -4.530 1.00 95.25 84 CYS A O 1
ATOM 655 N N . PRO A 1 85 ? 5.260 -1.588 -3.556 1.00 93.75 85 PRO A N 1
ATOM 656 C CA . PRO A 1 85 ? 3.946 -1.146 -4.024 1.00 93.75 85 PRO A CA 1
ATOM 657 C C . PRO A 1 85 ? 3.585 0.278 -3.584 1.00 93.75 85 PRO A C 1
ATOM 659 O O . PRO A 1 85 ? 2.989 1.020 -4.364 1.00 93.75 85 PRO A O 1
ATOM 662 N N . PHE A 1 86 ? 3.983 0.691 -2.376 1.00 95.88 86 PHE A N 1
ATOM 663 C CA . PHE A 1 86 ? 3.789 2.065 -1.908 1.00 95.88 86 PHE A CA 1
ATOM 664 C C . PHE A 1 86 ? 4.662 3.056 -2.677 1.00 95.88 86 PHE A C 1
ATOM 666 O O . PHE A 1 86 ? 4.176 4.114 -3.068 1.00 95.88 86 PHE A O 1
ATOM 673 N N . ILE A 1 87 ? 5.926 2.701 -2.929 1.00 97.00 87 ILE A N 1
ATOM 674 C CA . ILE A 1 87 ? 6.871 3.524 -3.698 1.00 97.00 87 ILE A CA 1
ATOM 675 C C . ILE A 1 87 ? 6.342 3.790 -5.108 1.00 97.00 87 ILE A C 1
ATOM 677 O O . ILE A 1 87 ? 6.185 4.951 -5.494 1.00 97.00 87 ILE A O 1
ATOM 681 N N . TRP A 1 88 ? 5.999 2.734 -5.845 1.00 95.06 88 TRP A N 1
ATOM 682 C CA . TRP A 1 88 ? 5.506 2.856 -7.218 1.00 95.06 88 TRP A CA 1
ATOM 683 C C . TRP A 1 88 ? 4.161 3.581 -7.280 1.00 95.06 88 TRP A C 1
ATOM 685 O O . TRP A 1 88 ? 3.961 4.447 -8.130 1.00 95.06 88 TRP A O 1
ATOM 695 N N . SER A 1 89 ? 3.262 3.316 -6.325 1.00 92.50 89 SER A N 1
ATOM 696 C CA . SER A 1 89 ? 1.972 4.018 -6.244 1.00 92.50 89 SER A CA 1
ATOM 697 C C . SER A 1 89 ? 2.115 5.500 -5.874 1.00 92.50 89 SER A C 1
ATOM 699 O O . SER A 1 89 ? 1.227 6.288 -6.190 1.00 92.50 89 SER A O 1
ATOM 701 N N . ASN A 1 90 ? 3.226 5.900 -5.242 1.00 94.31 90 ASN A N 1
ATOM 702 C CA . ASN A 1 90 ? 3.577 7.304 -4.984 1.00 94.31 90 ASN A CA 1
ATOM 703 C C . ASN A 1 90 ? 4.375 7.939 -6.146 1.00 94.31 90 ASN A C 1
ATOM 705 O O . ASN A 1 90 ? 4.903 9.047 -6.022 1.00 94.31 90 ASN A O 1
ATOM 709 N N . GLY A 1 91 ? 4.500 7.238 -7.280 1.00 94.56 91 GLY A N 1
ATOM 710 C CA . GLY A 1 91 ? 5.220 7.699 -8.468 1.00 94.56 91 GLY A CA 1
ATOM 711 C C . GLY A 1 91 ? 6.739 7.768 -8.293 1.00 94.56 91 GLY A C 1
ATOM 712 O O . GLY A 1 91 ? 7.384 8.589 -8.958 1.00 94.56 91 GLY A O 1
ATOM 713 N N . GLY A 1 92 ? 7.279 6.993 -7.350 1.00 96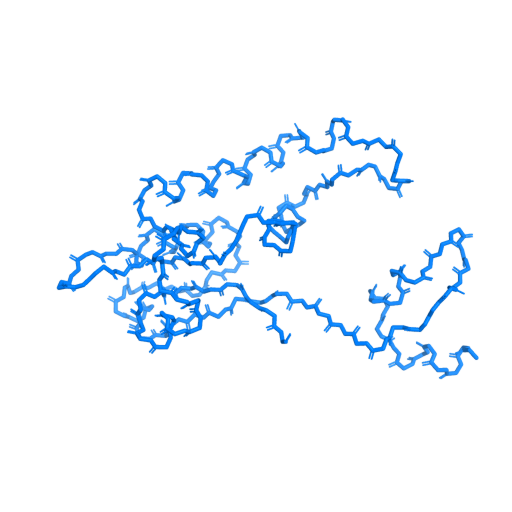.81 92 GLY A N 1
ATOM 714 C CA . GLY A 1 92 ? 8.707 6.780 -7.134 1.00 96.81 92 GLY A CA 1
ATOM 715 C C . GLY A 1 92 ? 9.220 5.526 -7.844 1.00 96.81 92 GLY A C 1
ATOM 716 O O . GLY A 1 92 ? 8.441 4.710 -8.327 1.00 96.81 92 GLY A O 1
ATOM 717 N N . GLU A 1 93 ? 10.542 5.374 -7.885 1.00 97.19 93 GLU A N 1
ATOM 718 C CA . GLU A 1 93 ? 11.232 4.250 -8.528 1.00 97.19 93 GLU A CA 1
ATOM 719 C C . GLU A 1 93 ? 12.449 3.815 -7.708 1.00 97.19 93 GLU A C 1
ATOM 721 O O . GLU A 1 93 ? 12.954 4.572 -6.878 1.00 97.19 93 GLU A O 1
ATOM 726 N N . ILE A 1 94 ? 12.933 2.593 -7.933 1.00 97.06 94 ILE A N 1
ATOM 727 C CA . ILE A 1 94 ? 14.108 2.047 -7.225 1.00 97.06 94 ILE A CA 1
ATOM 728 C C . ILE A 1 94 ? 15.406 2.311 -7.994 1.00 97.06 94 ILE A C 1
ATOM 730 O O . ILE A 1 94 ? 16.446 2.577 -7.388 1.00 97.06 94 ILE A O 1
ATOM 734 N N . THR A 1 95 ? 15.337 2.270 -9.321 1.00 97.00 95 THR A N 1
ATOM 735 C CA . THR A 1 95 ? 16.456 2.514 -10.233 1.00 97.00 95 THR A CA 1
ATOM 736 C C . THR A 1 95 ? 16.007 3.372 -11.409 1.00 97.00 95 THR A C 1
ATOM 738 O O . THR A 1 95 ? 14.819 3.645 -11.577 1.00 97.00 95 THR A O 1
ATOM 741 N N . ASP A 1 96 ? 16.954 3.751 -12.258 1.00 95.81 96 ASP A N 1
ATOM 742 C CA . ASP A 1 96 ? 16.660 4.177 -13.621 1.00 95.81 96 ASP A CA 1
ATOM 743 C C . ASP A 1 96 ? 15.985 3.065 -14.446 1.00 95.81 96 ASP A C 1
ATOM 745 O O . ASP A 1 96 ? 15.963 1.888 -14.069 1.00 95.81 96 ASP A O 1
ATOM 749 N N . SER A 1 97 ? 15.448 3.447 -15.607 1.00 91.00 97 SER A N 1
ATOM 750 C CA . SER A 1 97 ? 14.739 2.546 -16.524 1.00 91.00 97 SER A CA 1
ATOM 751 C C . SER A 1 97 ? 15.632 1.482 -17.169 1.00 91.00 97 SER A C 1
ATOM 753 O O . SER A 1 97 ? 15.121 0.500 -17.703 1.00 91.00 97 SER A O 1
ATOM 755 N N . GLU A 1 98 ? 16.956 1.660 -17.128 1.00 90.31 98 GLU A N 1
ATOM 756 C CA . GLU A 1 98 ? 17.932 0.664 -17.578 1.00 90.31 98 GLU A CA 1
ATOM 757 C C . GLU A 1 98 ? 18.425 -0.262 -16.454 1.00 90.31 98 GLU A C 1
ATOM 759 O O . GLU A 1 98 ? 19.217 -1.168 -16.727 1.00 90.31 98 GLU A O 1
ATOM 764 N N . TYR A 1 99 ? 17.970 -0.060 -15.212 1.00 91.19 99 TYR A N 1
ATOM 765 C CA . TYR A 1 99 ? 18.364 -0.830 -14.025 1.00 91.19 99 TYR A CA 1
ATOM 766 C C . TYR A 1 99 ? 19.873 -0.785 -13.709 1.00 91.19 99 TYR A C 1
ATOM 768 O O . TYR A 1 99 ? 20.443 -1.749 -13.193 1.00 91.19 99 TYR A O 1
ATOM 776 N N . LYS A 1 100 ? 20.541 0.329 -14.023 1.00 95.69 100 LYS A N 1
ATOM 777 C CA . LYS A 1 100 ? 21.987 0.548 -13.838 1.00 95.69 100 LYS A CA 1
ATOM 778 C C . LYS A 1 100 ? 22.312 1.496 -12.686 1.00 95.69 100 LYS A C 1
ATOM 780 O O . LYS A 1 100 ? 23.410 1.418 -12.134 1.00 95.69 100 LYS A O 1
ATOM 785 N N . VAL A 1 101 ? 21.399 2.395 -12.324 1.00 97.50 101 VAL A N 1
ATOM 786 C CA . VAL A 1 101 ? 21.635 3.457 -11.337 1.00 97.50 101 VAL A CA 1
ATOM 787 C C . VAL A 1 101 ? 20.525 3.458 -10.293 1.00 97.50 101 VAL A C 1
ATOM 789 O O . VAL A 1 101 ? 19.368 3.696 -10.614 1.00 97.50 101 VAL A O 1
ATOM 792 N N . ALA A 1 102 ? 20.882 3.239 -9.025 1.00 97.56 102 ALA A N 1
ATOM 793 C CA . ALA A 1 102 ? 19.947 3.321 -7.896 1.00 97.56 102 ALA A CA 1
ATOM 794 C C . ALA A 1 102 ? 20.018 4.669 -7.160 1.00 97.56 102 ALA A C 1
ATOM 796 O O . ALA A 1 102 ? 19.005 5.186 -6.690 1.00 97.56 102 ALA A O 1
ATOM 797 N N . SER A 1 103 ? 21.209 5.264 -7.057 1.00 97.81 103 SER A N 1
ATOM 798 C CA . SER A 1 103 ? 21.398 6.569 -6.415 1.00 97.81 103 SER A CA 1
ATOM 799 C C . SER A 1 103 ? 20.601 7.653 -7.142 1.00 97.81 103 SER A C 1
ATOM 801 O O . SER A 1 103 ? 20.638 7.747 -8.364 1.00 97.81 103 SER A O 1
ATOM 803 N N . GLY A 1 104 ? 19.875 8.474 -6.391 1.00 97.00 104 GLY A N 1
ATOM 804 C CA . GLY A 1 104 ? 18.939 9.472 -6.911 1.00 97.00 104 GLY A CA 1
ATOM 805 C C . GLY A 1 104 ? 17.521 8.938 -7.140 1.00 97.00 104 GLY A C 1
ATOM 806 O O . GLY A 1 104 ? 16.578 9.716 -7.029 1.00 97.00 104 GLY A O 1
ATOM 807 N N . TYR A 1 105 ? 17.355 7.631 -7.378 1.00 97.81 105 TYR A N 1
ATOM 808 C CA . TYR A 1 105 ? 16.050 6.970 -7.509 1.00 97.81 105 TYR A CA 1
ATOM 809 C C . TYR A 1 105 ? 15.600 6.401 -6.166 1.00 97.81 105 TYR A C 1
ATOM 811 O O . TYR A 1 105 ? 14.623 6.879 -5.586 1.00 97.81 105 TYR A O 1
ATOM 819 N N . LEU A 1 106 ? 16.384 5.472 -5.610 1.00 97.25 106 LEU A N 1
ATOM 820 C CA . LEU A 1 106 ? 16.105 4.816 -4.335 1.00 97.25 106 LEU A CA 1
ATOM 821 C C . LEU A 1 106 ? 15.930 5.828 -3.193 1.00 97.25 106 LEU A C 1
ATOM 823 O O . LEU A 1 106 ? 14.991 5.705 -2.411 1.00 97.25 106 LEU A O 1
ATOM 827 N N . ASN A 1 107 ? 16.795 6.844 -3.130 1.00 97.44 107 ASN A N 1
ATOM 828 C CA . ASN A 1 107 ? 16.746 7.935 -2.150 1.00 97.44 107 ASN A CA 1
ATOM 829 C C . ASN A 1 107 ? 16.102 9.222 -2.701 1.00 97.44 107 ASN A C 1
ATOM 831 O O . ASN A 1 107 ? 16.377 10.311 -2.195 1.00 97.44 107 ASN A O 1
ATOM 835 N N . SER A 1 108 ? 15.272 9.121 -3.743 1.00 98.38 108 SER A N 1
ATOM 836 C CA . SER A 1 108 ? 14.519 10.263 -4.267 1.00 98.38 108 SER A CA 1
ATOM 837 C C . SER A 1 108 ? 13.586 10.858 -3.207 1.00 98.38 108 SER A C 1
ATOM 839 O O . SER A 1 108 ? 13.117 10.162 -2.304 1.00 98.38 108 SER A O 1
ATOM 841 N N . ALA A 1 109 ? 13.237 12.140 -3.353 1.00 98.12 109 ALA A N 1
ATOM 842 C CA . ALA A 1 109 ? 12.309 12.812 -2.441 1.00 98.12 109 ALA A CA 1
ATOM 843 C C . ALA A 1 109 ? 10.948 12.093 -2.333 1.00 98.12 109 ALA A C 1
ATOM 845 O O . ALA A 1 109 ? 10.370 12.040 -1.253 1.00 98.12 109 ALA A O 1
ATOM 846 N N . LYS A 1 110 ? 10.462 11.490 -3.428 1.00 97.38 110 LYS A N 1
ATOM 847 C CA . LYS A 1 110 ? 9.202 10.727 -3.449 1.00 97.38 110 LYS A CA 1
ATOM 848 C C . LYS A 1 110 ? 9.280 9.433 -2.637 1.00 97.38 110 LYS A C 1
ATOM 850 O O . LYS A 1 110 ? 8.323 9.092 -1.941 1.00 97.38 110 LYS A O 1
ATOM 855 N N . ASN A 1 111 ? 10.406 8.722 -2.716 1.00 97.88 111 ASN A N 1
ATOM 856 C CA . ASN A 1 111 ? 10.622 7.509 -1.929 1.00 97.88 111 ASN A CA 1
ATOM 857 C C . ASN A 1 111 ? 10.806 7.859 -0.452 1.00 97.88 111 ASN A C 1
ATOM 859 O O . ASN A 1 111 ? 10.233 7.205 0.413 1.00 97.88 111 ASN A O 1
ATOM 863 N N . VAL A 1 112 ? 11.555 8.922 -0.152 1.00 98.38 112 VAL A N 1
ATOM 864 C CA . VAL A 1 112 ? 11.710 9.400 1.226 1.00 98.38 112 VAL A CA 1
ATOM 865 C C . VAL A 1 112 ? 10.355 9.798 1.819 1.00 98.38 112 VAL A C 1
ATOM 867 O O . VAL A 1 112 ? 10.058 9.378 2.933 1.00 98.38 112 VAL A O 1
ATOM 870 N N . ASP A 1 113 ? 9.505 10.518 1.075 1.00 97.62 113 ASP A N 1
ATOM 871 C CA . ASP A 1 113 ? 8.152 10.899 1.514 1.00 97.62 113 ASP A CA 1
ATOM 872 C C . ASP A 1 113 ? 7.311 9.683 1.925 1.00 97.62 113 ASP A C 1
ATOM 874 O O . ASP A 1 113 ? 6.795 9.630 3.042 1.00 97.62 113 ASP A O 1
ATOM 878 N N . ILE A 1 114 ? 7.205 8.669 1.061 1.00 97.75 114 ILE A N 1
ATOM 879 C CA . ILE A 1 114 ? 6.330 7.527 1.345 1.00 97.75 114 ILE A CA 1
ATOM 880 C C . ILE A 1 114 ? 6.853 6.652 2.491 1.00 97.75 114 ILE A C 1
ATOM 882 O O . ILE A 1 114 ? 6.069 6.182 3.319 1.00 97.75 114 ILE A O 1
ATOM 886 N N . ILE A 1 115 ? 8.175 6.478 2.590 1.00 97.94 115 ILE A N 1
ATOM 887 C CA . ILE A 1 115 ? 8.796 5.755 3.705 1.00 97.94 115 ILE A CA 1
ATOM 888 C C . ILE A 1 115 ? 8.604 6.528 5.011 1.00 97.94 115 ILE A C 1
ATOM 890 O O . ILE A 1 115 ? 8.273 5.923 6.033 1.00 97.94 115 ILE A O 1
ATOM 894 N N . GLN A 1 116 ? 8.733 7.857 4.980 1.00 98.44 116 GLN A N 1
ATOM 895 C CA . GLN A 1 116 ? 8.482 8.698 6.145 1.00 98.44 116 GLN A CA 1
ATOM 896 C C . GLN A 1 116 ? 7.015 8.615 6.584 1.00 98.44 116 GLN A C 1
ATOM 898 O O . GLN A 1 116 ? 6.754 8.420 7.769 1.00 98.44 116 GLN A O 1
ATOM 903 N N . LYS A 1 117 ? 6.056 8.640 5.648 1.00 98.25 117 LYS A N 1
ATOM 904 C CA . LYS A 1 117 ? 4.624 8.459 5.947 1.00 98.25 117 LYS A CA 1
ATOM 905 C C . LYS A 1 117 ? 4.329 7.113 6.622 1.00 98.25 117 LYS A C 1
ATOM 907 O O . LYS A 1 117 ? 3.549 7.083 7.574 1.00 98.25 117 LYS A O 1
ATOM 912 N N . LEU A 1 118 ? 4.957 6.017 6.182 1.00 98.31 118 LEU A N 1
ATOM 913 C CA . LEU A 1 118 ? 4.840 4.699 6.830 1.00 98.31 118 LEU A CA 1
ATOM 914 C C . LEU A 1 118 ? 5.470 4.691 8.232 1.00 98.31 118 LEU A C 1
ATOM 916 O O . LEU A 1 118 ? 4.862 4.187 9.179 1.00 98.31 118 LEU A O 1
ATOM 920 N N . ALA A 1 119 ? 6.657 5.282 8.383 1.00 98.38 119 ALA A N 1
ATOM 921 C CA . ALA A 1 119 ? 7.339 5.385 9.672 1.00 98.38 119 ALA A CA 1
ATOM 922 C C . ALA A 1 119 ? 6.536 6.218 10.685 1.00 98.38 119 ALA A C 1
ATOM 924 O O . ALA A 1 119 ? 6.409 5.828 11.848 1.00 98.38 119 ALA A O 1
ATOM 925 N N . ASP A 1 120 ? 5.953 7.331 10.243 1.00 98.69 120 ASP A N 1
ATOM 926 C CA . ASP A 1 120 ? 5.087 8.169 11.069 1.00 98.69 120 ASP A CA 1
ATOM 927 C C . ASP A 1 120 ? 3.789 7.438 11.418 1.00 98.69 120 ASP A C 1
ATOM 929 O O . ASP A 1 120 ? 3.384 7.447 12.575 1.00 98.69 120 ASP A O 1
ATOM 933 N N . LEU A 1 121 ? 3.178 6.714 10.472 1.00 98.38 121 LEU A N 1
ATOM 934 C CA . LEU A 1 121 ? 1.988 5.905 10.749 1.00 98.38 121 LEU A CA 1
ATOM 935 C C . LEU A 1 121 ? 2.253 4.837 11.825 1.00 98.38 121 LEU A C 1
ATOM 937 O O . LEU A 1 121 ? 1.401 4.588 12.681 1.00 98.38 121 LEU A O 1
ATOM 941 N N . TYR A 1 122 ? 3.436 4.220 11.809 1.00 97.94 122 TYR A N 1
ATOM 942 C CA . TYR A 1 122 ? 3.868 3.313 12.870 1.00 97.94 122 TYR A CA 1
ATOM 943 C C . TYR A 1 122 ? 4.070 4.039 14.206 1.00 97.94 122 T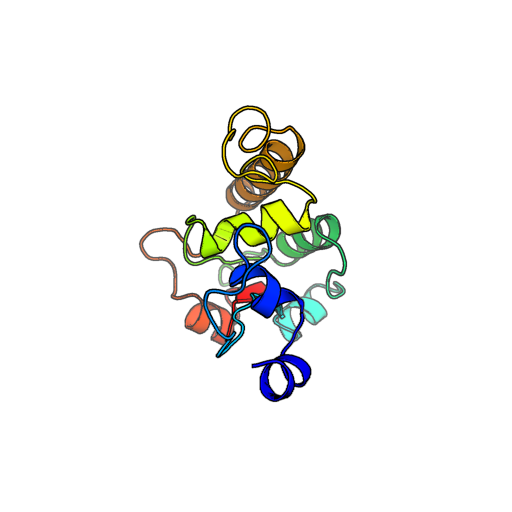YR A C 1
ATOM 945 O O . TYR A 1 122 ? 3.553 3.580 15.227 1.00 97.94 122 TYR A O 1
ATOM 953 N N . ARG A 1 123 ? 4.756 5.190 14.205 1.00 98.00 123 ARG A N 1
ATOM 954 C CA . ARG A 1 123 ? 4.984 6.011 15.409 1.00 98.00 123 ARG A CA 1
ATOM 955 C C . ARG A 1 123 ? 3.674 6.476 16.051 1.00 98.00 123 ARG A C 1
ATOM 957 O O . ARG A 1 123 ? 3.564 6.467 17.274 1.00 98.00 123 ARG A O 1
ATOM 964 N N . ASP A 1 124 ? 2.677 6.797 15.233 1.00 97.38 124 ASP A N 1
ATOM 965 C CA . ASP A 1 124 ? 1.327 7.187 15.654 1.00 97.38 124 ASP A CA 1
ATOM 966 C C . ASP A 1 124 ? 0.520 6.005 16.237 1.00 97.38 124 ASP A C 1
ATOM 968 O O . ASP A 1 124 ? -0.628 6.167 16.654 1.00 97.38 124 ASP A O 1
ATOM 972 N N . GLY A 1 125 ? 1.082 4.789 16.249 1.00 96.62 125 GLY A N 1
ATOM 973 C CA . GLY A 1 125 ? 0.401 3.575 16.695 1.00 96.62 125 GLY A CA 1
ATOM 974 C C . GLY A 1 125 ? -0.693 3.105 15.733 1.00 96.62 125 GLY A C 1
ATOM 975 O O . GLY A 1 125 ? -1.562 2.323 16.128 1.00 96.62 125 GLY A O 1
ATOM 976 N N . ALA A 1 126 ? -0.663 3.574 14.483 1.00 98.12 126 ALA A N 1
ATOM 977 C CA . ALA A 1 126 ? -1.676 3.304 13.469 1.00 98.12 126 ALA A CA 1
ATOM 978 C C . ALA A 1 126 ? -1.287 2.210 12.459 1.00 98.12 126 ALA A C 1
ATOM 980 O O . ALA A 1 126 ? -2.120 1.793 11.649 1.00 98.12 126 ALA A O 1
ATOM 981 N N . MET A 1 127 ? -0.054 1.706 12.548 1.00 97.94 127 MET A N 1
ATOM 982 C CA . MET A 1 127 ? 0.470 0.585 11.766 1.00 97.94 127 MET A CA 1
ATOM 983 C C . MET A 1 127 ? 1.064 -0.495 12.679 1.00 97.94 127 MET A C 1
ATOM 985 O O . MET A 1 127 ? 1.624 -0.190 13.730 1.00 97.94 127 MET A O 1
ATOM 989 N N . THR A 1 128 ? 0.948 -1.765 12.288 1.00 97.50 128 THR A N 1
ATOM 990 C CA . THR A 1 128 ? 1.609 -2.905 12.952 1.00 97.50 128 THR A CA 1
ATOM 991 C C . THR A 1 128 ? 1.787 -4.077 11.973 1.00 97.50 128 THR A C 1
ATOM 993 O O . THR A 1 128 ? 1.645 -3.894 10.769 1.00 97.50 128 THR A O 1
ATOM 996 N N . GLY A 1 129 ? 2.072 -5.282 12.472 1.00 96.75 129 GLY A N 1
ATOM 997 C CA . GLY A 1 129 ? 2.043 -6.537 11.710 1.00 96.75 129 GLY A CA 1
ATOM 998 C C . GLY A 1 129 ? 3.423 -7.156 11.505 1.00 96.75 129 GLY A C 1
ATOM 999 O O . GLY A 1 129 ? 3.571 -8.361 11.649 1.00 96.75 129 GLY A O 1
ATOM 1000 N N . PHE A 1 130 ? 4.435 -6.326 11.264 1.00 96.31 130 PHE A N 1
ATOM 1001 C CA . PHE A 1 130 ? 5.815 -6.755 11.009 1.00 96.31 130 PHE A CA 1
ATOM 1002 C C . PHE A 1 130 ? 6.638 -6.969 12.288 1.00 96.31 130 PHE A C 1
ATOM 1004 O O . PHE A 1 130 ? 7.761 -7.463 12.239 1.00 96.31 130 PHE A O 1
ATOM 1011 N N . ASN A 1 131 ? 6.103 -6.561 13.442 1.00 94.62 131 ASN A N 1
ATOM 1012 C CA . ASN A 1 131 ? 6.785 -6.669 14.727 1.00 94.62 131 ASN A CA 1
ATOM 1013 C C . ASN A 1 131 ? 6.724 -8.098 15.271 1.00 94.62 131 ASN A C 1
ATOM 1015 O O . ASN A 1 131 ? 5.736 -8.811 15.089 1.00 94.62 131 ASN A O 1
ATOM 1019 N N . GLN A 1 132 ? 7.746 -8.490 16.031 1.00 92.50 132 GLN A N 1
ATOM 1020 C CA . GLN A 1 132 ? 7.733 -9.765 16.741 1.00 92.50 132 GLN A CA 1
ATOM 1021 C C . GLN A 1 132 ? 6.512 -9.858 17.672 1.00 92.50 132 GLN A C 1
ATOM 1023 O O . GLN A 1 132 ? 6.211 -8.929 18.420 1.00 92.50 132 GLN A O 1
ATOM 1028 N N . GLY A 1 133 ? 5.805 -10.990 17.620 1.00 91.62 133 GLY A N 1
ATOM 1029 C CA . GLY A 1 133 ? 4.594 -11.218 18.416 1.00 91.62 133 GLY A CA 1
ATOM 1030 C C . GLY A 1 133 ? 3.339 -10.511 17.890 1.00 91.62 133 GLY A C 1
ATOM 1031 O O . GLY A 1 133 ? 2.300 -10.561 18.550 1.00 91.62 133 GLY A O 1
ATOM 1032 N N . ALA A 1 134 ? 3.401 -9.866 16.720 1.00 94.50 134 ALA A N 1
ATOM 1033 C CA . ALA A 1 134 ? 2.204 -9.384 16.046 1.00 94.50 134 ALA A CA 1
ATOM 1034 C C . ALA A 1 134 ? 1.277 -10.553 15.675 1.00 94.50 134 ALA A C 1
ATOM 1036 O O . ALA A 1 134 ? 1.717 -11.666 15.389 1.00 94.50 134 ALA A O 1
ATOM 1037 N N . ILE A 1 135 ? -0.029 -10.285 15.671 1.00 95.44 135 ILE A N 1
ATOM 1038 C CA . ILE A 1 135 ? -1.022 -11.266 15.229 1.00 95.44 135 ILE A CA 1
ATOM 1039 C C . ILE A 1 135 ? -0.833 -11.449 13.718 1.00 95.44 135 ILE A C 1
ATOM 1041 O O . ILE A 1 135 ? -0.762 -10.421 13.028 1.00 95.44 135 ILE A O 1
ATOM 1045 N N . PRO A 1 136 ? -0.779 -12.693 13.198 1.00 95.75 136 PRO A N 1
ATOM 1046 C CA . PRO A 1 136 ? -0.670 -12.943 11.763 1.00 95.75 136 PRO A CA 1
ATOM 1047 C C . PRO A 1 136 ? -1.673 -12.108 10.963 1.00 95.75 136 PRO A C 1
ATOM 1049 O O . PRO A 1 136 ? -2.798 -11.887 11.417 1.00 95.75 136 PRO A O 1
ATOM 1052 N N . LEU A 1 137 ? -1.257 -11.602 9.798 1.00 95.56 137 LEU A N 1
ATOM 1053 C CA . LEU A 1 137 ? -1.989 -10.561 9.066 1.00 95.56 137 LEU A CA 1
ATOM 1054 C C . LEU A 1 137 ? -3.463 -10.927 8.829 1.00 95.56 137 LEU A C 1
ATOM 1056 O O . LEU A 1 137 ? -4.361 -10.159 9.180 1.00 95.56 137 LEU A O 1
ATOM 1060 N N . THR A 1 138 ? -3.701 -12.109 8.264 1.00 94.69 138 THR A N 1
ATOM 1061 C CA . THR A 1 138 ? -5.035 -12.614 7.921 1.00 94.69 138 THR A CA 1
ATOM 1062 C C . THR A 1 138 ? -5.878 -12.893 9.164 1.00 94.69 138 THR A C 1
ATOM 1064 O O . THR A 1 138 ? -7.042 -12.498 9.206 1.00 94.69 138 THR A O 1
ATOM 1067 N N . ASP A 1 139 ? -5.288 -13.475 10.210 1.00 96.81 139 ASP A N 1
ATOM 1068 C CA . ASP A 1 139 ? -5.971 -13.747 11.480 1.00 96.81 139 ASP A CA 1
ATOM 1069 C C . ASP A 1 139 ? -6.383 -12.453 12.188 1.00 96.81 139 ASP A C 1
ATOM 1071 O O . ASP A 1 139 ? -7.522 -12.301 12.635 1.00 96.81 139 ASP A O 1
ATOM 1075 N N . GLY A 1 140 ? -5.471 -11.483 12.274 1.00 96.62 140 GLY A N 1
ATOM 1076 C CA . GLY A 1 140 ? -5.745 -10.192 12.893 1.00 96.62 140 GLY A CA 1
ATOM 1077 C C . GLY A 1 140 ? -6.797 -9.403 12.115 1.00 96.62 140 GLY A C 1
ATOM 1078 O O . GLY A 1 140 ? -7.672 -8.779 12.723 1.00 96.62 140 GLY A O 1
ATOM 1079 N N . TYR A 1 141 ? -6.782 -9.485 10.785 1.00 96.94 141 TYR A N 1
ATOM 1080 C CA . TYR A 1 141 ? -7.830 -8.906 9.950 1.00 96.94 141 TYR A CA 1
ATOM 1081 C C . TYR A 1 141 ? -9.190 -9.585 10.188 1.00 96.94 141 TYR A C 1
ATOM 1083 O O . TYR A 1 141 ? -10.176 -8.891 10.458 1.00 96.94 141 TYR A O 1
ATOM 1091 N N . ALA A 1 142 ? -9.238 -10.922 10.208 1.00 96.19 142 ALA A N 1
ATOM 1092 C CA . ALA A 1 142 ? -10.454 -11.697 10.479 1.00 96.19 142 ALA A CA 1
ATOM 1093 C C . ALA A 1 142 ? -11.046 -11.405 11.871 1.00 96.19 142 ALA A C 1
ATOM 1095 O O . ALA A 1 142 ? -12.261 -11.320 12.039 1.00 96.19 142 ALA A O 1
ATOM 1096 N N . GLN A 1 143 ? -10.193 -11.164 12.869 1.00 95.56 143 GLN A N 1
ATOM 1097 C CA . GLN A 1 143 ? -10.600 -10.786 14.228 1.00 95.56 143 GLN A CA 1
ATOM 1098 C C . GLN A 1 143 ? -11.014 -9.304 14.360 1.00 95.56 143 GLN A C 1
ATOM 1100 O O . GLN A 1 143 ? -11.409 -8.852 15.445 1.00 95.56 143 GLN A O 1
ATOM 1105 N N . GLY A 1 144 ? -10.905 -8.508 13.290 1.00 96.00 144 GLY A N 1
ATOM 1106 C CA . GLY A 1 144 ? -11.163 -7.066 13.313 1.00 96.00 144 GLY A CA 1
ATOM 1107 C C . GLY A 1 144 ? -10.156 -6.292 14.169 1.00 96.00 144 GLY A C 1
ATOM 1108 O O . GLY A 1 144 ? -10.520 -5.314 14.822 1.00 96.00 144 GLY A O 1
ATOM 1109 N N . ARG A 1 145 ? -8.905 -6.766 14.235 1.00 96.56 145 ARG A N 1
ATOM 1110 C CA . ARG A 1 145 ? -7.768 -6.052 14.844 1.00 96.56 145 ARG A CA 1
ATOM 1111 C C . ARG A 1 145 ? -7.140 -5.060 13.872 1.00 96.56 145 ARG A C 1
ATOM 1113 O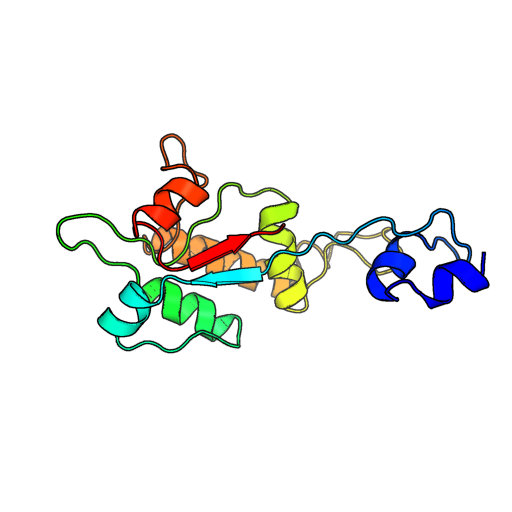 O . ARG A 1 145 ? -6.564 -4.076 14.331 1.00 96.56 145 ARG A O 1
ATOM 1120 N N . TYR A 1 146 ? -7.277 -5.305 12.570 1.00 98.00 146 TYR A N 1
ATOM 1121 C CA . TYR A 1 146 ? -6.720 -4.481 11.500 1.00 98.00 146 TYR A CA 1
ATOM 1122 C C . TYR A 1 146 ? -7.848 -3.893 10.647 1.00 98.00 146 TYR A C 1
ATOM 1124 O O . TYR A 1 146 ? -8.710 -4.624 10.157 1.00 98.00 146 TYR A O 1
ATOM 1132 N N . GLY A 1 147 ? -7.872 -2.565 10.517 1.00 97.88 147 GLY A N 1
ATOM 1133 C CA . GLY A 1 147 ? -8.865 -1.838 9.723 1.00 97.88 147 GLY A CA 1
ATOM 1134 C C . GLY A 1 147 ? -8.676 -2.045 8.225 1.00 97.88 147 GLY A C 1
ATOM 1135 O O . GLY A 1 147 ? -9.650 -2.247 7.500 1.00 97.88 147 GLY A O 1
ATOM 1136 N N . MET A 1 148 ? -7.420 -2.035 7.791 1.00 98.44 148 MET A N 1
ATOM 1137 C CA . MET A 1 148 ? -6.992 -2.250 6.419 1.00 98.44 148 MET A CA 1
ATOM 1138 C C . MET A 1 148 ? -5.768 -3.160 6.385 1.00 98.44 148 MET A C 1
ATOM 1140 O O . MET A 1 148 ? -4.912 -3.090 7.270 1.00 98.44 148 MET A O 1
ATOM 1144 N N . ILE A 1 149 ? -5.673 -3.964 5.332 1.00 97.50 149 ILE A N 1
ATOM 1145 C CA . ILE A 1 149 ? -4.458 -4.678 4.930 1.00 97.50 149 ILE A CA 1
ATOM 1146 C C . ILE A 1 149 ? -4.306 -4.519 3.417 1.00 97.50 149 ILE A C 1
ATOM 1148 O O . ILE A 1 149 ? -5.303 -4.393 2.704 1.00 97.50 149 ILE A O 1
ATOM 1152 N N . ILE A 1 150 ? -3.075 -4.512 2.924 1.00 94.44 150 ILE A N 1
ATOM 1153 C CA . ILE A 1 150 ? -2.796 -4.582 1.491 1.00 94.44 150 ILE A CA 1
ATOM 1154 C C . ILE A 1 150 ? -2.205 -5.960 1.258 1.00 94.44 150 ILE A C 1
ATOM 1156 O O . ILE A 1 150 ? -1.182 -6.270 1.859 1.00 94.44 150 ILE A O 1
ATOM 1160 N N . GLU A 1 151 ? -2.856 -6.792 0.444 1.00 90.81 151 GLU A N 1
ATOM 1161 C CA . GLU A 1 151 ? -2.429 -8.180 0.227 1.00 90.81 151 GLU A CA 1
ATOM 1162 C C . GLU A 1 151 ? -2.753 -8.688 -1.182 1.00 90.81 151 GLU A C 1
ATOM 1164 O O . GLU A 1 151 ? -3.585 -8.092 -1.871 1.00 90.81 151 GLU A O 1
ATOM 1169 N N . GLY A 1 152 ? -2.042 -9.723 -1.633 1.00 86.56 152 GLY A N 1
ATOM 1170 C CA . GLY A 1 152 ? -2.240 -10.348 -2.942 1.00 86.56 152 GLY A CA 1
ATOM 1171 C C . GLY A 1 152 ? -2.953 -11.707 -2.890 1.00 86.56 152 GLY A C 1
ATOM 1172 O O . GLY A 1 152 ? -3.213 -12.220 -1.800 1.00 86.56 152 GLY A O 1
ATOM 1173 N N . PRO A 1 153 ? -3.323 -12.255 -4.062 1.00 79.44 153 PRO A N 1
ATOM 1174 C CA . PRO A 1 153 ? -3.836 -13.618 -4.208 1.00 79.44 153 PRO A CA 1
ATOM 1175 C C . PRO A 1 153 ? -2.787 -14.704 -3.923 1.00 79.44 153 PRO A C 1
ATOM 1177 O O . PRO A 1 153 ? -1.571 -14.439 -4.087 1.00 79.44 153 PRO A O 1
#

=== Feature glossary ===
Annotated list of the representations used here:

Nearest PDB structures. The Foldseek neighbor list gives the closest experimentally determined structures in the PDB, ranked by structural alignment. TM-score near 1 means near-identical fold; near 0.3 means only rough topology match. This is how one finds what a novel AlphaFold prediction most resembles in the solved-structure universe.

Foldseek 3Di. Foldseek's 3Di representation compresses backbone geometry into a per-residue letter drawn from a learned twenty-state alphabet. It captures the tertiary interaction pattern around each residue — which residues are packed against it in space, regardless of where they are in sequence.

Radius of gyration, Cα contacts, bounding box. Radius of gyration (Rg) is the root-mean-square distance of Cα atoms from their centroid — a single number for overall size and compactness. A globular domain of N residues has Rg ≈ 2.2·N^0.38 Å; an extended or disordered chain has a much larger Rg. The Cα contact count is the number of residue pairs whose Cα atoms are within 8 Å and are more than four positions apart in sequence — a standard proxy for tertiary packing density. The bounding box is the smallest axis-aligned box enclosing al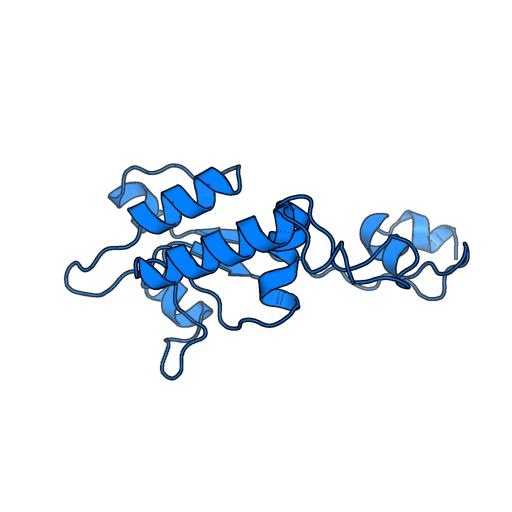l Cα atoms.

InterPro / GO / CATH / organism. The annotation block draws on four external resources. InterPro: which protein families and domains the sequence belongs to. GO: standardized terms for what the protein does, what process it participates in, and where in the cell it acts. CATH: which structural fold it has in the CATH hierarchy. Organism: the species of origin.

mmCIF coordinates. The mmCIF block holds the 3D Cartesian coordinates of each backbone atom (N, Cα, C, O) in ångströms. mmCIF is the PDB's canonical archive format — a tagged-loop text representation of the atomic model.

pLDDT. pLDDT is the predicted lDDT-Cα score: AlphaFold's confidence that the local environment of each residue (all inter-atomic distances within 15 Å) is correctly placed. It is a per-residue number between 0 and 100, with higher meaning more reliable.

Backbone torsions (φ/ψ). φ (phi) and ψ (psi) are the two rotatable backbone dihedrals per residue: φ is the C(i-1)–N–Cα–C torsion, ψ is the N–Cα–C–N(i+1) torsion, both in degrees on (−180°, 180°]. α-helical residues cluster near (−60°, −45°); β-strand residues near (−120°, +130°). A Ramachandran plot is simply a scatter of (φ, ψ) for every residue.

B-factor. For experimental (PDB) structures, the B-factor (temperature factor) quantifies the positional spread of each atom in the crystal — a combination of thermal vibration and static disorder — in units of Å². High B-factors mark flexible loops or poorly resolved regions; low B-factors mark the rigid, well-ordered core.

Secondary structure (3-state, P-SEA). SS3 is a coarse helix/strand/coil call (letters a/b/c) made by the P-SEA algorithm from inter-Cα distances and dihedrals. It is less detailed than DSSP but needs only Cα positions.

Predicted aligned error. Predicted aligned error is AlphaFold's pairwise confidence. Unlike pLDDT (per-residue), PAE is per-residue-pair and captures whether two parts of the structure are correctly placed relative to each other. Units are ångströms of expected positional error.

Solvent-accessible surface area. Solvent-accessible surface area (SASA) is the area in Å² traced out by the centre of a 1.4 Å probe sphere (a water molecule) rolled over the protein's van der Waals surface (Shrake–Rupley / Lee–Richards construction). Buried residues have near-zero SASA; fully exposed residues can exceed 200 Å². The total SASA scales roughly with the number of surface residues.

Secondary structure (8-state, DSSP). The SS8 string is DSSP's per-residue secondary-structure call. α-helix (H) means an i→i+4 H-bond ladder; β-strand (E) means the residue participates in a β-sheet; 3₁₀ (G) and π (I) are tighter and wider helices; T/S are turns/bends; '-' is loop.

Rendered structure images. Structure images are PyMOL renders from six orthogonal camera directions. Cartoon representation draws helices as coils and strands as arrows; sticks shows the backbone as bonds; surface shows the solvent-excluded envelope. Rainbow coloring maps sequence position to hue (blue→red, N→C); chain coloring assigns a distinct color per polypeptide.

Sequence. The amino-acid sequence is the protein's primary structure: the linear order of residues from the N-terminus to the C-terminus, written in one-letter code. Everything else here — the 3D coordinates, the secondary structure, the domain annotations — is ultimately a consequence of this string.

Contact-map, Ramachandran, and PAE plots. Three diagnostic plots accompany the record. The Cα contact map visualizes the tertiary structure as a 2D adjacency matrix (8 Å cutoff, sequence-local contacts suppressed). The Ramachandran plot shows the distribution of backbone (φ, ψ) torsions, with points in the α and β basins reflecting secondary structure content. The PAE plot shows AlphaFold's inter-residue confidence as a color matrix.